Protein AF-A0A1C5G4T9-F1 (afdb_monomer_lite)

Sequence (180 aa):
MTARGVPGPSGPEAAGGERSAAAIDLRLAGLAVATWLAALAGLHLTVGRTLLLAAVAAGAAGLGGLHLSGVLGRPAGPVRRYGWIAVAVLLGVVCGAAATAARLSVRDAGPVRALVEERATVTAELVVRDDPRPVRGVAGRPATLLVPAELTGFTGPDGRRVATPARVLVLATDPGWRRC

Secondary structure (DSSP, 8-state):
----PPPPP----STTS--------HHHHHHHHHHHHHHHHHHHS-HHHHHHHHHHHHHHHHHHHHHHTTTT----HHHHHHHHHHHHHHHHHHHHHHHHHHHHHHHT-THHHHHHHTT---EEEEEE-SPPEEP-PPTTSPPPEEEEEEEEEEE-TTS-EEEEEEEEEEEE-SGGGG--

Organism: Micromonospora echinofusca (NCBI:txid47858)

Structure (mmCIF, N/CA/C/O backbone):
data_AF-A0A1C5G4T9-F1
#
_entry.id   AF-A0A1C5G4T9-F1
#
loop_
_atom_site.group_PDB
_atom_site.id
_atom_site.type_symbol
_atom_site.label_atom_id
_atom_site.label_alt_id
_atom_site.label_comp_id
_atom_site.label_asym_id
_atom_site.label_entity_id
_atom_site.label_seq_id
_atom_site.pdbx_PDB_ins_code
_atom_site.Cartn_x
_atom_site.Cartn_y
_atom_site.Cartn_z
_atom_site.occupancy
_atom_site.B_iso_or_equiv
_atom_site.auth_seq_id
_atom_site.auth_comp_id
_atom_site.auth_asym_id
_atom_site.auth_atom_id
_atom_site.pdbx_PDB_model_num
ATOM 1 N N . MET A 1 1 ? -39.908 12.354 -66.760 1.00 46.09 1 MET A N 1
ATOM 2 C CA . MET A 1 1 ? -40.072 11.019 -66.149 1.00 46.09 1 MET A CA 1
ATOM 3 C C . MET A 1 1 ? -38.792 10.731 -65.373 1.00 46.09 1 MET A C 1
ATOM 5 O O . MET A 1 1 ? -37.804 10.303 -65.947 1.00 46.09 1 MET A O 1
ATOM 9 N N . THR A 1 2 ? -38.758 11.158 -64.113 1.00 48.97 2 THR A N 1
ATOM 10 C CA . THR A 1 2 ? -37.565 11.266 -63.258 1.00 48.97 2 THR A CA 1
ATOM 11 C C . THR A 1 2 ? -37.789 10.404 -62.021 1.00 48.97 2 THR A C 1
ATOM 13 O O . THR A 1 2 ? -38.565 10.778 -61.149 1.00 48.97 2 THR A O 1
ATOM 16 N N . ALA A 1 3 ? -37.120 9.254 -61.940 1.00 47.28 3 ALA A N 1
ATOM 17 C CA . ALA A 1 3 ? -37.081 8.441 -60.728 1.00 47.28 3 ALA A CA 1
ATOM 18 C C . ALA A 1 3 ? -35.760 8.719 -59.994 1.00 47.28 3 ALA A C 1
ATOM 20 O O . ALA A 1 3 ? -34.700 8.240 -60.390 1.00 47.28 3 ALA A O 1
ATOM 21 N N . ARG A 1 4 ? -35.823 9.550 -58.945 1.00 54.03 4 ARG A N 1
ATOM 22 C CA . ARG A 1 4 ? -34.748 9.709 -57.956 1.00 54.03 4 ARG A CA 1
ATOM 23 C C . ARG A 1 4 ? -34.754 8.477 -57.050 1.00 54.03 4 ARG A C 1
ATOM 25 O O . ARG A 1 4 ? -35.712 8.277 -56.308 1.00 54.03 4 ARG A O 1
ATOM 32 N N . GLY A 1 5 ? -33.696 7.674 -57.114 1.00 57.56 5 GLY A N 1
ATOM 33 C CA . GLY A 1 5 ? -33.420 6.632 -56.127 1.00 57.56 5 GLY A CA 1
ATOM 34 C C . GLY A 1 5 ? -33.109 7.255 -54.765 1.00 57.56 5 GLY A C 1
ATOM 35 O O . GLY A 1 5 ? -32.294 8.171 -54.665 1.00 57.56 5 GLY A O 1
ATOM 36 N N . VAL A 1 6 ? -33.808 6.782 -53.739 1.00 68.69 6 VAL A N 1
ATOM 37 C CA . VAL A 1 6 ? -33.660 7.162 -52.329 1.00 68.69 6 VAL A CA 1
ATOM 38 C C . VAL A 1 6 ? -32.358 6.560 -51.774 1.00 68.69 6 VAL A C 1
ATOM 40 O O . VAL A 1 6 ? -32.112 5.377 -52.014 1.00 68.69 6 VAL A O 1
ATOM 43 N N . PRO A 1 7 ? -31.519 7.310 -51.034 1.00 61.94 7 PRO A N 1
ATOM 44 C CA . PRO A 1 7 ? -30.357 6.735 -50.364 1.00 61.94 7 PRO A CA 1
ATOM 45 C C . PRO A 1 7 ? -30.817 5.868 -49.181 1.00 61.94 7 PRO A C 1
ATOM 47 O O . PRO A 1 7 ? -31.562 6.326 -48.315 1.00 61.94 7 PRO A O 1
ATOM 50 N N . GLY A 1 8 ? -30.399 4.599 -49.166 1.00 63.97 8 GLY A N 1
ATOM 51 C CA . GLY A 1 8 ? -30.655 3.677 -48.058 1.00 63.97 8 GLY A CA 1
ATOM 52 C C . GLY A 1 8 ? -29.943 4.114 -46.767 1.00 63.97 8 GLY A C 1
ATOM 53 O O . GLY A 1 8 ? -28.913 4.789 -46.834 1.00 63.97 8 GLY A O 1
ATOM 54 N N . PRO A 1 9 ? -30.481 3.754 -45.589 1.00 55.72 9 PRO A N 1
ATOM 55 C CA . PRO A 1 9 ? -29.945 4.185 -44.304 1.00 55.72 9 PRO A CA 1
ATOM 56 C C . PRO A 1 9 ? -28.562 3.573 -44.053 1.00 55.72 9 PRO A C 1
ATOM 58 O O . PRO A 1 9 ? -28.387 2.357 -44.093 1.00 55.72 9 PRO A O 1
ATOM 61 N N . SER A 1 10 ? -27.585 4.428 -43.754 1.00 59.44 10 SER A N 1
ATOM 62 C CA . SER A 1 10 ? -26.303 4.054 -43.161 1.00 59.44 10 SER A CA 1
ATOM 63 C C . SER A 1 10 ? -26.549 3.357 -41.823 1.00 59.44 10 SER A C 1
ATOM 65 O O . SER A 1 10 ? -26.845 4.007 -40.819 1.00 59.44 10 SER A O 1
ATOM 67 N N . GLY A 1 11 ? -26.469 2.027 -41.829 1.00 51.91 11 GLY A N 1
ATOM 68 C CA . GLY A 1 11 ? -26.509 1.218 -40.618 1.00 51.91 11 GLY A CA 1
ATOM 69 C C . GLY A 1 11 ? -25.349 1.577 -39.676 1.00 51.91 11 GLY A C 1
ATOM 70 O O . GLY A 1 11 ? -24.244 1.855 -40.148 1.00 51.91 11 GLY A O 1
ATOM 71 N N . PRO A 1 12 ? -25.560 1.572 -38.347 1.00 58.84 12 PRO A N 1
ATOM 72 C CA . PRO A 1 12 ? -24.510 1.765 -37.353 1.00 58.84 12 PRO A CA 1
ATOM 73 C C . PRO A 1 12 ? -23.700 0.470 -37.188 1.00 58.84 12 PRO A C 1
ATOM 75 O O . PRO A 1 12 ? -23.695 -0.149 -36.129 1.00 58.84 12 PRO A O 1
ATOM 78 N N . GLU A 1 13 ? -23.022 0.034 -38.246 1.00 52.91 13 GLU A N 1
ATOM 79 C CA . GLU A 1 13 ? -22.252 -1.213 -38.267 1.00 52.91 13 GLU A CA 1
ATOM 80 C C . GLU A 1 13 ? -20.746 -0.923 -38.350 1.00 52.91 13 GLU A C 1
ATOM 82 O O . GLU A 1 13 ? -20.042 -1.340 -39.259 1.00 52.91 13 GLU A O 1
ATOM 87 N N . ALA A 1 14 ? -20.241 -0.143 -37.390 1.00 51.34 14 ALA A N 1
ATOM 88 C CA . ALA A 1 14 ? -18.798 -0.010 -37.152 1.00 51.34 14 ALA A CA 1
ATOM 89 C C . ALA A 1 14 ? -18.427 0.328 -35.695 1.00 51.34 14 ALA A C 1
ATOM 91 O O . ALA A 1 14 ? -17.255 0.483 -35.381 1.00 51.34 14 ALA A O 1
ATOM 92 N N . ALA A 1 15 ? -19.385 0.377 -34.761 1.00 50.66 15 ALA A N 1
ATOM 93 C CA . ALA A 1 15 ? -19.112 0.664 -33.346 1.00 50.66 15 ALA A CA 1
ATOM 94 C C . ALA A 1 15 ? -18.675 -0.577 -32.527 1.00 50.66 15 ALA A C 1
ATOM 96 O O . ALA A 1 15 ? -18.727 -0.567 -31.298 1.00 50.66 15 ALA A O 1
ATOM 97 N N . GLY A 1 16 ? -18.283 -1.673 -33.191 1.00 46.78 16 GLY A N 1
ATOM 98 C CA . GLY A 1 16 ? -17.990 -2.963 -32.548 1.00 46.78 16 GLY A CA 1
ATOM 99 C C . GLY A 1 16 ? -16.514 -3.371 -32.494 1.00 46.78 16 GLY A C 1
ATOM 100 O O . GLY A 1 16 ? -16.164 -4.232 -31.692 1.00 46.78 16 GLY A O 1
ATOM 101 N N . GLY A 1 17 ? -15.644 -2.766 -33.313 1.00 44.06 17 GLY A N 1
ATOM 102 C CA . GLY A 1 17 ? -14.244 -3.200 -33.479 1.00 44.06 17 GLY A CA 1
ATOM 103 C C . GLY A 1 17 ? -13.184 -2.229 -32.952 1.00 44.06 17 GLY A C 1
ATOM 104 O O . GLY A 1 17 ? -12.030 -2.611 -32.790 1.00 44.06 17 GLY A O 1
ATOM 105 N N . GLU A 1 18 ? -13.563 -0.989 -32.631 1.00 47.62 18 GLU A N 1
ATOM 106 C CA . GLU A 1 18 ? -12.640 0.079 -32.210 1.00 47.62 18 GLU A CA 1
ATOM 107 C C . GLU A 1 18 ? -12.330 0.093 -30.708 1.00 47.62 18 GLU A C 1
ATOM 109 O O . GLU A 1 18 ? -11.662 0.999 -30.210 1.00 47.62 18 GLU A O 1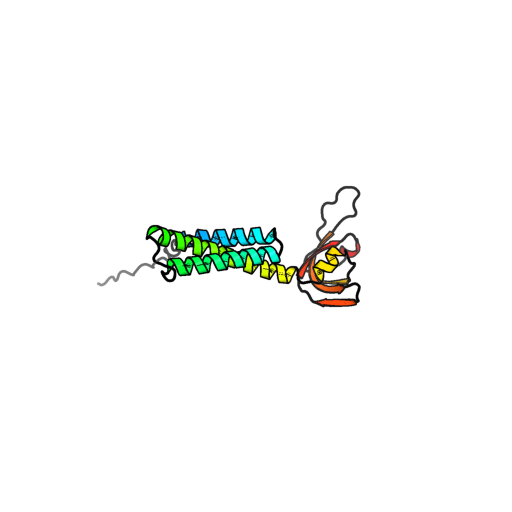
ATOM 114 N N . ARG A 1 19 ? -12.644 -0.987 -29.981 1.00 50.41 19 ARG A N 1
ATOM 115 C CA . ARG A 1 19 ? -11.731 -1.425 -28.915 1.00 50.41 19 ARG A CA 1
ATOM 116 C C . ARG A 1 19 ? -10.522 -2.063 -29.584 1.00 50.41 19 ARG A C 1
ATOM 118 O O . ARG A 1 19 ? -10.244 -3.245 -29.417 1.00 50.41 19 ARG A O 1
ATOM 125 N N . SER A 1 20 ? -9.811 -1.227 -30.338 1.00 52.62 20 SER A N 1
ATOM 126 C CA . SER A 1 20 ? -8.390 -1.363 -30.566 1.00 52.62 20 SER A CA 1
ATOM 127 C C . SER A 1 20 ? -7.829 -1.769 -29.214 1.00 52.62 20 SER A C 1
ATOM 129 O O . SER A 1 20 ? -7.925 -1.005 -28.250 1.00 52.62 20 SER A O 1
ATOM 131 N N . ALA A 1 21 ? -7.417 -3.029 -29.091 1.00 56.75 21 ALA A N 1
ATOM 132 C CA . ALA A 1 21 ? -6.635 -3.487 -27.967 1.00 56.75 21 ALA A CA 1
ATOM 133 C C . ALA A 1 21 ? -5.457 -2.523 -27.924 1.00 56.75 21 ALA A C 1
ATOM 135 O O . ALA A 1 21 ? -4.558 -2.639 -28.753 1.00 56.75 21 ALA A O 1
ATOM 136 N N . ALA A 1 22 ? -5.560 -1.486 -27.086 1.00 65.12 22 ALA A N 1
ATOM 137 C CA . ALA A 1 22 ? -4.610 -0.392 -27.045 1.00 65.12 22 ALA A CA 1
ATOM 138 C C . ALA A 1 22 ? -3.245 -1.051 -26.925 1.00 65.12 22 ALA A C 1
ATOM 140 O O . ALA A 1 22 ? -3.010 -1.763 -25.946 1.00 65.12 22 ALA A O 1
ATOM 141 N N . ALA A 1 23 ? -2.446 -0.953 -27.991 1.00 70.00 23 ALA A N 1
ATOM 142 C CA . ALA A 1 23 ? -1.265 -1.779 -28.156 1.00 70.00 23 ALA A CA 1
ATOM 143 C C . ALA A 1 23 ? -0.429 -1.661 -26.881 1.00 70.00 23 ALA A C 1
ATOM 145 O O . ALA A 1 23 ? 0.008 -0.568 -26.521 1.00 70.00 23 ALA A O 1
ATOM 146 N N . ILE A 1 24 ? -0.306 -2.769 -26.149 1.00 76.81 24 ILE A N 1
ATOM 147 C CA . ILE A 1 24 ? 0.359 -2.786 -24.850 1.00 76.81 24 ILE A CA 1
ATOM 148 C C . ILE A 1 24 ? 1.816 -2.391 -25.094 1.00 76.81 24 ILE A C 1
ATOM 150 O O . ILE A 1 24 ? 2.568 -3.147 -25.712 1.00 76.81 24 ILE A O 1
ATOM 154 N N . ASP A 1 25 ? 2.221 -1.207 -24.626 1.00 80.62 25 ASP A N 1
ATOM 155 C CA . ASP A 1 25 ? 3.613 -0.774 -24.729 1.00 80.62 25 ASP A CA 1
ATOM 156 C C . ASP A 1 25 ? 4.464 -1.597 -23.752 1.00 80.62 25 ASP A C 1
ATOM 158 O O . ASP A 1 25 ? 4.495 -1.358 -22.540 1.00 80.62 25 ASP A O 1
ATOM 162 N N . LEU A 1 26 ? 5.177 -2.586 -24.294 1.00 80.31 26 LEU A N 1
ATOM 163 C CA . LEU A 1 26 ? 6.073 -3.474 -23.551 1.00 80.31 26 LEU A CA 1
ATOM 164 C C . LEU A 1 26 ? 7.175 -2.715 -22.797 1.00 80.31 26 LEU A C 1
ATOM 166 O O . LEU A 1 26 ? 7.726 -3.245 -21.831 1.00 80.31 26 LEU A O 1
ATOM 170 N N . ARG A 1 27 ? 7.477 -1.464 -23.173 1.00 80.50 27 ARG A N 1
ATOM 171 C CA . ARG A 1 27 ? 8.424 -0.618 -22.430 1.00 80.50 27 ARG A CA 1
ATOM 172 C C . ARG A 1 27 ? 7.898 -0.258 -21.041 1.00 80.50 27 ARG A C 1
ATOM 174 O O . ARG A 1 27 ? 8.697 -0.080 -20.125 1.00 80.50 27 ARG A O 1
ATOM 181 N N . LEU A 1 28 ? 6.578 -0.183 -20.874 1.00 82.12 28 LEU A N 1
ATOM 182 C CA . LEU A 1 28 ? 5.924 0.095 -19.594 1.00 82.12 28 LEU A CA 1
ATOM 183 C C . LEU A 1 28 ? 5.689 -1.169 -18.763 1.00 82.12 28 LEU A C 1
ATOM 185 O O . LEU A 1 28 ? 5.490 -1.061 -17.555 1.00 82.12 28 LEU A O 1
ATOM 189 N N . ALA A 1 29 ? 5.762 -2.360 -19.366 1.00 85.56 29 ALA A N 1
ATOM 190 C CA . ALA A 1 29 ? 5.557 -3.620 -18.652 1.00 85.56 29 ALA A CA 1
ATOM 191 C C . ALA A 1 29 ? 6.557 -3.789 -17.497 1.00 85.56 29 ALA A C 1
ATOM 193 O O . ALA A 1 29 ? 6.166 -4.155 -16.391 1.00 85.56 29 ALA A O 1
ATOM 194 N N . GLY A 1 30 ? 7.829 -3.438 -17.721 1.00 82.12 30 GLY A N 1
ATOM 195 C CA . GLY A 1 30 ? 8.861 -3.481 -16.682 1.00 82.12 30 GLY A CA 1
ATOM 196 C C . GLY A 1 30 ? 8.562 -2.544 -15.510 1.00 82.12 30 GLY A C 1
ATOM 197 O O . GLY A 1 30 ? 8.653 -2.959 -14.358 1.00 82.12 30 GLY A O 1
ATOM 198 N N . LEU A 1 31 ? 8.141 -1.308 -15.796 1.00 82.69 31 LEU A N 1
ATOM 199 C CA . LEU A 1 31 ? 7.728 -0.347 -14.771 1.00 82.69 31 LEU A CA 1
ATOM 200 C C . LEU A 1 31 ? 6.514 -0.865 -13.993 1.00 82.69 31 LEU A C 1
ATOM 202 O O . LEU A 1 31 ? 6.519 -0.846 -12.768 1.00 82.69 31 LEU A O 1
ATOM 206 N N . ALA A 1 32 ? 5.494 -1.365 -14.692 1.00 84.62 32 ALA A N 1
ATOM 207 C CA . ALA A 1 32 ? 4.263 -1.851 -14.077 1.00 84.62 32 ALA A CA 1
ATOM 208 C C . ALA A 1 32 ? 4.513 -3.045 -13.141 1.00 84.62 32 ALA A C 1
ATOM 210 O O . ALA A 1 32 ? 4.044 -3.043 -12.000 1.00 84.62 32 ALA A O 1
ATOM 211 N N . VAL A 1 33 ? 5.289 -4.036 -13.596 1.00 86.69 33 VAL A N 1
ATOM 212 C CA . VAL A 1 33 ? 5.677 -5.202 -12.786 1.00 86.69 33 VAL A CA 1
ATOM 213 C C . VAL A 1 33 ? 6.512 -4.765 -11.585 1.00 86.69 33 VAL A C 1
ATOM 215 O O . VAL A 1 33 ? 6.252 -5.210 -10.469 1.00 86.69 33 VAL A O 1
ATOM 218 N N . ALA A 1 34 ? 7.469 -3.858 -11.779 1.00 83.31 34 ALA A N 1
ATOM 219 C CA . ALA A 1 34 ? 8.306 -3.353 -10.699 1.00 83.31 34 ALA A CA 1
ATOM 220 C C . ALA A 1 34 ? 7.499 -2.610 -9.627 1.00 83.31 34 ALA A C 1
ATOM 222 O O . ALA A 1 34 ? 7.711 -2.845 -8.439 1.00 83.31 34 ALA A O 1
ATOM 223 N N . THR A 1 35 ? 6.532 -1.782 -10.032 1.00 87.56 35 THR A N 1
ATOM 224 C CA . THR A 1 35 ? 5.601 -1.112 -9.112 1.00 87.56 35 THR A CA 1
ATOM 225 C C . THR A 1 35 ? 4.819 -2.125 -8.282 1.00 87.56 35 THR A C 1
ATOM 227 O O . THR A 1 35 ? 4.737 -1.987 -7.061 1.00 87.56 35 THR A O 1
ATOM 230 N N . TRP A 1 36 ? 4.281 -3.169 -8.918 1.00 86.69 36 TRP A N 1
ATOM 231 C CA . TRP A 1 36 ? 3.530 -4.220 -8.229 1.00 86.69 36 TRP A CA 1
ATOM 232 C C . TRP A 1 36 ? 4.394 -5.031 -7.263 1.00 86.69 36 TRP A C 1
ATOM 234 O O . TRP A 1 36 ? 4.007 -5.228 -6.111 1.00 86.69 36 TRP A O 1
ATOM 244 N N . LEU A 1 37 ? 5.575 -5.472 -7.698 1.00 85.25 37 LEU A N 1
ATOM 245 C CA . LEU A 1 37 ? 6.498 -6.227 -6.851 1.00 85.25 37 LEU A CA 1
ATOM 246 C C . LEU A 1 37 ? 6.999 -5.386 -5.675 1.00 85.25 37 LEU A C 1
ATOM 248 O O . LEU A 1 37 ? 7.090 -5.898 -4.563 1.00 85.25 37 LEU A O 1
ATOM 252 N N . ALA A 1 38 ? 7.271 -4.098 -5.888 1.00 79.94 38 ALA A N 1
ATOM 253 C CA . ALA A 1 38 ? 7.660 -3.189 -4.817 1.00 79.94 38 ALA A CA 1
ATOM 254 C C . ALA A 1 38 ? 6.523 -2.959 -3.813 1.00 79.94 38 ALA A C 1
ATOM 256 O O . ALA A 1 38 ? 6.778 -2.906 -2.611 1.00 79.94 38 ALA A O 1
ATOM 257 N N . ALA A 1 39 ? 5.274 -2.884 -4.279 1.00 78.75 39 ALA A N 1
ATOM 258 C CA . ALA A 1 39 ? 4.117 -2.809 -3.393 1.00 78.75 39 ALA A CA 1
ATOM 259 C C . ALA A 1 39 ? 3.949 -4.092 -2.561 1.00 78.75 39 ALA A C 1
ATOM 261 O O . ALA A 1 39 ? 3.778 -4.018 -1.345 1.00 78.75 39 ALA A O 1
ATOM 262 N N . LEU A 1 40 ? 4.074 -5.270 -3.183 1.00 81.12 40 LEU A N 1
ATOM 263 C CA . LEU A 1 40 ? 4.014 -6.563 -2.488 1.00 81.12 40 LEU A CA 1
ATOM 264 C C . LEU A 1 40 ? 5.148 -6.719 -1.472 1.00 81.12 40 LEU A C 1
ATOM 266 O O . LEU A 1 40 ? 4.899 -7.069 -0.321 1.00 81.12 40 LEU A O 1
ATOM 270 N N . ALA A 1 41 ? 6.382 -6.401 -1.865 1.00 78.25 41 ALA A N 1
ATOM 271 C CA . ALA A 1 41 ? 7.517 -6.377 -0.951 1.00 78.25 41 ALA A CA 1
ATOM 272 C C . ALA A 1 41 ? 7.263 -5.404 0.207 1.00 78.25 41 ALA A C 1
ATOM 274 O O . ALA A 1 41 ? 7.567 -5.717 1.356 1.00 78.25 41 ALA A O 1
ATOM 275 N N . GLY A 1 42 ? 6.641 -4.259 -0.080 1.00 73.94 42 GLY A N 1
ATOM 276 C CA . GLY A 1 42 ? 6.281 -3.275 0.925 1.00 73.94 42 GLY A CA 1
ATOM 277 C C . GLY A 1 42 ? 5.319 -3.787 1.992 1.00 73.94 42 GLY A C 1
ATOM 278 O O . GLY A 1 42 ? 5.470 -3.433 3.155 1.00 73.94 42 GLY A O 1
ATOM 279 N N . LEU A 1 43 ? 4.395 -4.680 1.632 1.00 76.12 43 LEU A N 1
ATOM 280 C CA . LEU A 1 43 ? 3.476 -5.315 2.584 1.00 76.12 43 LEU A CA 1
ATOM 281 C C . LEU A 1 43 ? 4.169 -6.309 3.529 1.00 76.12 43 LEU A C 1
ATOM 283 O O . LEU A 1 43 ? 3.672 -6.547 4.627 1.00 76.12 43 LEU A O 1
ATOM 287 N N . HIS A 1 44 ? 5.300 -6.888 3.119 1.00 77.00 44 HIS A N 1
ATOM 288 C CA . HIS A 1 44 ? 6.075 -7.832 3.933 1.00 77.00 44 HIS A CA 1
ATOM 289 C C . HIS A 1 44 ? 7.207 -7.171 4.732 1.00 77.00 44 HIS A C 1
ATOM 291 O O . HIS A 1 44 ? 7.833 -7.816 5.575 1.00 77.00 44 HIS A O 1
ATOM 297 N N . LEU A 1 45 ? 7.498 -5.898 4.467 1.00 76.06 45 LEU A N 1
ATOM 298 C CA . LEU A 1 45 ? 8.595 -5.155 5.078 1.00 76.06 45 LEU A CA 1
ATOM 299 C C . LEU A 1 45 ? 8.074 -4.089 6.049 1.00 76.06 45 LEU A C 1
ATOM 301 O O . LEU A 1 45 ? 6.931 -3.652 5.993 1.00 76.06 45 LEU A O 1
ATOM 305 N N . THR A 1 46 ? 8.943 -3.637 6.953 1.00 76.19 46 THR A N 1
ATOM 306 C CA . THR A 1 46 ? 8.645 -2.481 7.808 1.00 76.19 46 THR A CA 1
ATOM 307 C C . THR A 1 46 ? 8.704 -1.187 6.996 1.00 76.19 46 THR A C 1
ATOM 309 O O . THR A 1 46 ? 9.510 -1.080 6.069 1.00 76.19 46 THR A O 1
ATOM 312 N N . VAL A 1 47 ? 7.930 -0.166 7.390 1.00 76.56 47 VAL A N 1
ATOM 313 C CA . VAL A 1 47 ? 7.900 1.154 6.723 1.00 76.56 47 VAL A CA 1
ATOM 314 C C . VAL A 1 47 ? 9.313 1.698 6.472 1.00 76.56 47 VAL A C 1
ATOM 316 O O . VAL A 1 47 ? 9.643 2.081 5.352 1.00 76.56 47 VAL A O 1
ATOM 319 N N . GLY A 1 48 ? 10.201 1.629 7.470 1.00 75.31 48 GLY A N 1
ATOM 320 C CA . GLY A 1 48 ? 11.593 2.071 7.324 1.00 75.31 48 GLY A CA 1
ATOM 321 C C . GLY A 1 48 ? 12.370 1.326 6.229 1.00 75.31 48 GLY A C 1
ATOM 322 O O . GLY A 1 48 ? 13.063 1.953 5.431 1.00 75.31 48 GLY A O 1
ATOM 323 N N . ARG A 1 49 ? 12.214 -0.002 6.124 1.00 78.94 49 ARG A N 1
ATOM 324 C CA . ARG A 1 49 ? 12.862 -0.803 5.069 1.00 78.94 49 ARG A CA 1
ATOM 325 C C . ARG A 1 49 ? 12.283 -0.504 3.688 1.00 78.94 49 ARG A C 1
ATOM 327 O O . ARG A 1 49 ? 13.035 -0.455 2.719 1.00 78.94 49 ARG A O 1
ATOM 334 N N . THR A 1 50 ? 10.976 -0.258 3.599 1.00 78.62 50 THR A N 1
ATOM 335 C CA . THR A 1 50 ? 10.334 0.138 2.334 1.00 78.62 50 THR A CA 1
ATOM 336 C C . THR A 1 50 ? 10.809 1.501 1.842 1.00 78.62 50 THR A C 1
ATOM 338 O O . THR A 1 50 ? 11.091 1.659 0.655 1.00 78.62 50 THR A O 1
ATOM 341 N N . LEU A 1 51 ? 10.995 2.460 2.754 1.00 77.31 51 LEU A N 1
ATOM 342 C CA . LEU A 1 51 ? 11.549 3.774 2.433 1.00 77.31 51 LEU A CA 1
ATOM 343 C C . LEU A 1 51 ? 13.018 3.685 2.016 1.00 77.31 51 LEU A C 1
ATOM 345 O O . LEU A 1 51 ? 13.409 4.329 1.045 1.00 77.31 51 LEU A O 1
ATOM 349 N N . LEU A 1 52 ? 13.822 2.861 2.696 1.00 81.88 52 LEU A N 1
ATOM 350 C CA . LEU A 1 52 ? 15.221 2.645 2.321 1.00 81.88 52 LEU A CA 1
ATOM 351 C C . LEU A 1 52 ? 15.338 2.032 0.919 1.00 81.88 52 LEU A C 1
ATOM 353 O O . LEU A 1 52 ? 16.136 2.504 0.112 1.00 81.88 52 LEU A O 1
ATOM 357 N N . LEU A 1 53 ? 14.503 1.038 0.599 1.00 80.62 53 LEU A N 1
ATOM 358 C CA . LEU A 1 53 ? 14.427 0.464 -0.745 1.00 80.62 53 LEU A CA 1
ATOM 359 C C . LEU A 1 53 ? 14.083 1.534 -1.793 1.00 80.62 53 LEU A C 1
ATOM 361 O O . LEU A 1 53 ? 14.756 1.621 -2.820 1.00 80.62 53 LEU A O 1
ATOM 365 N N . ALA A 1 54 ? 13.072 2.367 -1.521 1.00 81.25 54 ALA A N 1
ATOM 366 C CA . ALA A 1 54 ? 12.685 3.460 -2.409 1.00 81.25 54 ALA A CA 1
ATOM 367 C C . ALA A 1 54 ? 13.834 4.461 -2.616 1.00 81.25 54 ALA A C 1
ATOM 369 O O . ALA A 1 54 ? 14.113 4.849 -3.747 1.00 81.25 54 ALA A O 1
ATOM 370 N N . ALA A 1 55 ? 14.538 4.843 -1.547 1.00 84.31 55 ALA A N 1
ATOM 371 C CA . ALA A 1 55 ? 15.654 5.783 -1.612 1.00 84.31 55 ALA A CA 1
ATOM 372 C C . ALA A 1 55 ? 16.834 5.232 -2.430 1.00 84.31 55 ALA A C 1
ATOM 374 O O . ALA A 1 55 ? 17.361 5.931 -3.297 1.00 84.31 55 ALA A O 1
ATOM 375 N N . VAL A 1 56 ? 17.212 3.968 -2.208 1.00 86.19 56 VAL A N 1
ATOM 376 C CA . VAL A 1 56 ? 18.278 3.299 -2.975 1.00 86.19 56 VAL A CA 1
ATOM 377 C C . VAL A 1 56 ? 17.903 3.205 -4.454 1.00 86.19 56 VAL A C 1
ATOM 379 O O . VAL A 1 56 ? 18.716 3.538 -5.317 1.00 86.19 56 VAL A O 1
ATOM 382 N N . ALA A 1 57 ? 16.663 2.812 -4.758 1.00 83.81 57 ALA A N 1
ATOM 383 C CA . ALA A 1 57 ? 16.179 2.731 -6.133 1.00 83.81 57 ALA A CA 1
ATOM 384 C C . ALA A 1 57 ? 16.162 4.107 -6.822 1.00 83.81 57 ALA A C 1
ATOM 386 O O . ALA A 1 57 ? 16.583 4.217 -7.974 1.00 83.81 57 ALA A O 1
ATOM 387 N N . ALA A 1 58 ? 15.741 5.161 -6.116 1.00 85.81 58 ALA A N 1
ATOM 388 C CA . ALA A 1 58 ? 15.732 6.527 -6.636 1.00 85.81 58 ALA A CA 1
ATOM 389 C C . ALA A 1 58 ? 17.152 7.036 -6.923 1.00 85.81 58 ALA A C 1
ATOM 391 O O . ALA A 1 58 ? 17.401 7.590 -7.995 1.00 85.81 58 ALA A O 1
ATOM 392 N N . GLY A 1 59 ? 18.095 6.794 -6.007 1.00 84.56 59 GLY A N 1
ATOM 393 C CA . GLY A 1 59 ? 19.503 7.142 -6.197 1.00 84.56 59 GLY A CA 1
ATOM 394 C C . GLY A 1 59 ? 20.114 6.432 -7.407 1.00 84.56 59 GLY A C 1
ATOM 395 O O . GLY A 1 59 ? 20.719 7.076 -8.266 1.00 84.56 59 GLY A O 1
ATOM 396 N N . ALA A 1 60 ? 19.887 5.121 -7.531 1.00 85.44 60 ALA A N 1
ATOM 397 C CA . ALA A 1 60 ? 20.352 4.339 -8.674 1.00 85.44 60 ALA A CA 1
ATOM 398 C C . ALA A 1 60 ? 19.727 4.810 -10.000 1.00 85.44 60 ALA A C 1
ATOM 400 O O . ALA A 1 60 ? 20.433 4.925 -11.003 1.00 85.44 60 ALA A O 1
ATOM 401 N N . ALA A 1 61 ? 18.430 5.137 -10.010 1.00 84.31 61 ALA A N 1
ATOM 402 C CA . ALA A 1 61 ? 17.746 5.657 -11.193 1.00 84.31 61 ALA A CA 1
ATOM 403 C C . ALA A 1 61 ? 18.299 7.023 -11.620 1.00 84.31 61 ALA A C 1
ATOM 405 O O . ALA A 1 61 ? 18.523 7.246 -12.810 1.00 84.31 61 ALA A O 1
ATOM 406 N N . GLY A 1 62 ? 18.560 7.916 -10.660 1.00 84.00 62 GLY A N 1
ATOM 407 C CA . GLY A 1 62 ? 19.145 9.233 -10.912 1.00 84.00 62 GLY A CA 1
ATOM 408 C C . GLY A 1 62 ? 20.559 9.141 -11.484 1.00 84.00 62 GLY A C 1
ATOM 409 O O . GLY A 1 62 ? 20.839 9.727 -12.531 1.00 84.00 62 GLY A O 1
ATOM 410 N N . LEU A 1 63 ? 21.433 8.350 -10.853 1.00 83.81 63 LEU A N 1
ATOM 411 C CA . LEU A 1 63 ? 22.804 8.127 -11.330 1.00 83.81 63 LEU A CA 1
ATOM 412 C C . LEU A 1 63 ? 22.826 7.455 -12.708 1.00 83.81 63 LEU A C 1
ATOM 414 O O . LEU A 1 63 ? 23.555 7.894 -13.598 1.00 83.81 63 LEU A O 1
ATOM 418 N N . GLY A 1 64 ? 21.985 6.436 -12.907 1.00 80.56 64 GLY A N 1
ATOM 419 C CA . GLY A 1 64 ? 21.808 5.782 -14.200 1.00 80.56 64 GLY A CA 1
ATOM 420 C C . GLY A 1 64 ? 21.336 6.767 -15.268 1.00 80.56 64 GLY A C 1
ATOM 421 O O . GLY A 1 64 ? 21.947 6.856 -16.327 1.00 80.56 64 GLY A O 1
ATOM 422 N N . GLY A 1 65 ? 20.314 7.575 -14.983 1.00 80.44 65 GLY A N 1
ATOM 423 C CA . GLY A 1 65 ? 19.813 8.602 -15.898 1.00 80.44 65 GLY A CA 1
ATOM 424 C C . GLY A 1 65 ? 20.875 9.635 -16.287 1.00 80.44 65 GLY A C 1
ATOM 425 O O . GLY A 1 65 ? 21.024 9.932 -17.472 1.00 80.44 65 GLY A O 1
ATOM 426 N N . LEU A 1 66 ? 21.654 10.129 -15.318 1.00 83.12 66 LEU A N 1
ATOM 427 C CA . LEU A 1 66 ? 22.751 11.078 -15.550 1.00 83.12 66 LEU A CA 1
ATOM 428 C C . LEU A 1 66 ? 23.904 10.471 -16.367 1.00 83.12 66 LEU A C 1
ATOM 430 O O . LEU A 1 66 ? 24.503 11.140 -17.211 1.00 83.12 66 LEU A O 1
ATOM 434 N N . HIS A 1 67 ? 24.217 9.194 -16.152 1.00 80.62 67 HIS A N 1
ATOM 435 C CA . HIS A 1 67 ? 25.203 8.485 -16.964 1.00 80.62 67 HIS A CA 1
ATOM 436 C C . HIS A 1 67 ? 24.695 8.260 -18.397 1.00 80.62 67 HIS A C 1
ATOM 438 O O . HIS A 1 67 ? 25.414 8.488 -19.367 1.00 80.62 67 HIS A O 1
ATOM 444 N N . LEU A 1 68 ? 23.424 7.890 -18.554 1.00 80.75 68 LEU A N 1
ATOM 445 C CA . LEU A 1 68 ? 22.808 7.617 -19.854 1.00 80.75 68 LEU A CA 1
ATOM 446 C C . LEU A 1 68 ? 22.560 8.862 -20.711 1.00 80.75 68 LEU A C 1
ATOM 448 O O . LEU A 1 68 ? 22.534 8.768 -21.946 1.00 80.75 68 LEU A O 1
ATOM 452 N N . SER A 1 69 ? 22.375 10.016 -20.072 1.00 79.19 69 SER A N 1
ATOM 453 C CA . SER A 1 69 ? 22.272 11.317 -20.734 1.00 79.19 69 SER A CA 1
ATOM 454 C C . SER A 1 69 ? 23.629 11.868 -21.184 1.00 79.19 69 SER A C 1
ATOM 456 O O . SER A 1 69 ? 23.663 12.839 -21.937 1.00 79.19 69 SER A O 1
ATOM 458 N N . GLY A 1 70 ? 24.738 11.227 -20.801 1.00 77.25 70 GLY A N 1
ATOM 459 C CA . GLY A 1 70 ? 26.083 11.624 -21.210 1.00 77.25 70 GLY A CA 1
ATOM 460 C C . GLY A 1 70 ? 26.776 12.597 -20.256 1.00 77.25 70 GLY A C 1
ATOM 461 O O . GLY A 1 70 ? 27.902 13.003 -20.537 1.00 77.25 70 GLY A O 1
ATOM 462 N N . VAL A 1 71 ? 26.135 12.964 -19.140 1.00 78.88 71 VAL A N 1
ATOM 463 C CA . VAL A 1 71 ? 26.666 13.941 -18.171 1.00 78.88 71 VAL A CA 1
ATOM 464 C C . VAL A 1 71 ? 27.841 13.358 -17.376 1.00 78.88 71 VAL A C 1
ATOM 466 O O . VAL A 1 71 ? 28.794 14.072 -17.087 1.00 78.88 71 VAL A O 1
ATOM 469 N N . LEU A 1 72 ? 27.818 12.050 -17.081 1.00 75.75 72 LEU A N 1
ATOM 470 C CA . LEU A 1 72 ? 28.907 11.322 -16.398 1.00 75.75 72 LEU A CA 1
ATOM 471 C C . LEU A 1 72 ? 29.833 10.553 -17.368 1.00 75.75 72 LEU A C 1
ATOM 473 O O . LEU A 1 72 ? 30.580 9.672 -16.948 1.00 75.75 72 LEU A O 1
ATOM 477 N N . GLY A 1 73 ? 29.771 10.852 -18.668 1.00 71.88 73 GLY A N 1
ATOM 478 C CA . GLY A 1 73 ? 30.533 10.169 -19.720 1.00 71.88 73 GLY A CA 1
ATOM 479 C C . GLY A 1 73 ? 29.635 9.568 -20.800 1.00 71.88 73 GLY A C 1
ATOM 480 O O . GLY A 1 73 ? 28.439 9.404 -20.595 1.00 71.88 73 GLY A O 1
ATOM 481 N N . ARG A 1 74 ? 30.192 9.261 -21.980 1.00 73.69 74 ARG A N 1
ATOM 482 C CA . ARG A 1 74 ? 29.426 8.712 -23.113 1.00 73.69 74 ARG A CA 1
ATOM 483 C C . ARG A 1 74 ? 29.294 7.188 -22.998 1.00 73.69 74 ARG A C 1
ATOM 485 O O . ARG A 1 74 ? 30.285 6.494 -23.224 1.00 73.69 74 ARG A O 1
ATOM 492 N N . PRO A 1 75 ? 28.101 6.647 -22.701 1.00 72.81 75 PRO A N 1
ATOM 493 C CA . PRO A 1 75 ? 27.894 5.206 -22.672 1.00 72.81 75 PRO A CA 1
ATOM 494 C C . PRO A 1 75 ? 27.921 4.620 -24.089 1.00 72.81 75 PRO A C 1
ATOM 496 O O . PRO A 1 75 ? 27.494 5.257 -25.056 1.00 72.81 75 PRO A O 1
ATOM 499 N N . ALA A 1 76 ? 28.362 3.367 -24.209 1.00 75.38 76 ALA A N 1
ATOM 500 C CA . ALA A 1 76 ? 28.252 2.614 -25.453 1.00 75.38 76 ALA A CA 1
ATOM 501 C C . ALA A 1 76 ? 26.772 2.457 -25.877 1.00 75.38 76 ALA A C 1
ATOM 503 O O . ALA A 1 76 ? 25.880 2.307 -25.038 1.00 75.38 76 ALA A O 1
ATOM 504 N N . GLY A 1 77 ? 26.500 2.446 -27.188 1.00 71.50 77 GLY A N 1
ATOM 505 C CA . GLY A 1 77 ? 25.146 2.359 -27.764 1.00 71.50 77 GLY A CA 1
ATOM 506 C C . GLY A 1 77 ? 24.199 1.310 -27.140 1.00 71.50 77 GLY A C 1
ATOM 507 O O . GLY A 1 77 ? 23.068 1.670 -26.798 1.00 71.50 77 GLY A O 1
ATOM 508 N N . PRO A 1 78 ? 24.615 0.043 -26.927 1.00 72.56 78 PRO A N 1
ATOM 509 C CA . PRO A 1 78 ? 23.754 -0.963 -26.299 1.00 72.56 78 PRO A CA 1
ATOM 510 C C . PRO A 1 78 ? 23.450 -0.661 -24.823 1.00 72.56 78 PRO A C 1
ATOM 512 O O . PRO A 1 78 ? 22.308 -0.827 -24.395 1.00 72.56 78 PRO A O 1
ATOM 515 N N . VAL A 1 79 ? 24.419 -0.135 -24.065 1.00 76.25 79 VAL A N 1
ATOM 516 C CA . VAL A 1 79 ? 24.242 0.264 -22.654 1.00 76.25 79 VAL A CA 1
ATOM 517 C C . VAL A 1 79 ? 23.179 1.353 -22.540 1.00 76.25 79 VAL A C 1
ATOM 519 O O . VAL A 1 79 ? 22.332 1.310 -21.649 1.00 76.25 79 VAL A O 1
ATOM 522 N N . ARG A 1 80 ? 23.147 2.285 -23.499 1.00 77.19 80 ARG A N 1
ATOM 523 C CA . ARG A 1 80 ? 22.143 3.350 -23.529 1.00 77.19 80 ARG A CA 1
ATOM 524 C C . ARG A 1 80 ? 20.724 2.839 -23.749 1.00 77.19 80 ARG A C 1
ATOM 526 O O . ARG A 1 80 ? 19.797 3.359 -23.136 1.00 77.19 80 ARG A O 1
ATOM 533 N N . ARG A 1 81 ? 20.541 1.816 -24.586 1.00 77.44 81 ARG A N 1
ATOM 534 C CA . ARG A 1 81 ? 19.212 1.259 -24.882 1.00 77.44 81 ARG A CA 1
ATOM 535 C C . ARG A 1 81 ? 18.639 0.474 -23.701 1.00 77.44 81 ARG A C 1
ATOM 537 O O . ARG A 1 81 ? 17.499 0.721 -23.315 1.00 77.44 81 ARG A O 1
ATOM 544 N N . TYR A 1 82 ? 19.426 -0.430 -23.118 1.00 81.12 82 TYR A N 1
ATOM 545 C CA . TYR A 1 82 ? 18.990 -1.239 -21.973 1.00 81.12 82 TYR A CA 1
ATOM 546 C C . TYR A 1 82 ? 18.940 -0.435 -20.670 1.00 81.12 82 TYR A C 1
ATOM 548 O O . TYR A 1 82 ? 18.087 -0.687 -19.821 1.00 81.12 82 TYR A O 1
ATOM 556 N N . GLY A 1 83 ? 19.787 0.586 -20.533 1.00 81.00 83 GLY A N 1
ATOM 557 C CA . GLY A 1 83 ? 19.807 1.440 -19.353 1.00 81.00 83 GLY A CA 1
ATOM 558 C C . GLY A 1 83 ? 18.494 2.196 -19.132 1.00 81.00 83 GLY A C 1
ATOM 559 O O . GLY A 1 83 ? 18.023 2.272 -18.003 1.00 81.00 83 GLY A O 1
ATOM 560 N N . TRP A 1 84 ? 17.839 2.684 -20.192 1.00 84.44 84 TRP A N 1
ATOM 561 C CA . TRP A 1 84 ? 16.534 3.345 -20.053 1.00 84.44 84 TRP A CA 1
ATOM 562 C C . TRP A 1 84 ? 15.429 2.395 -19.582 1.00 84.44 84 TRP A C 1
ATOM 564 O O . TRP A 1 84 ? 14.524 2.823 -18.867 1.00 84.44 84 TRP A O 1
ATOM 574 N N . ILE A 1 85 ? 15.517 1.109 -19.935 1.00 84.31 85 ILE A N 1
ATOM 575 C CA . ILE A 1 85 ? 14.599 0.082 -19.426 1.00 84.31 85 ILE A CA 1
ATOM 576 C C . ILE A 1 85 ? 14.838 -0.114 -17.924 1.00 84.31 85 ILE A C 1
ATOM 578 O O . ILE A 1 85 ? 13.884 -0.108 -17.150 1.00 84.31 85 ILE A O 1
ATOM 582 N N . ALA A 1 86 ? 16.101 -0.209 -17.496 1.00 83.56 86 ALA A N 1
ATOM 583 C CA . ALA A 1 86 ?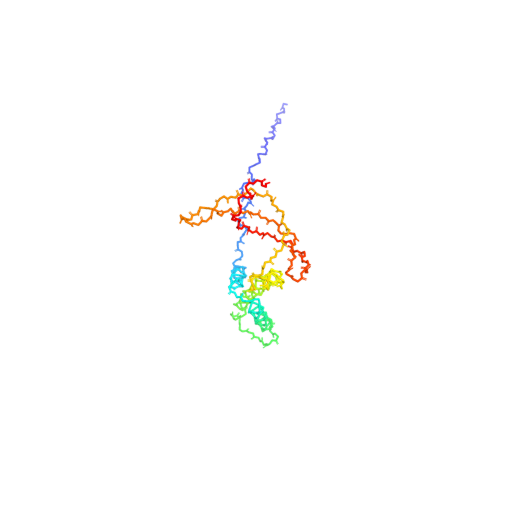 16.450 -0.314 -16.080 1.00 83.56 86 ALA A CA 1
ATOM 584 C C . ALA A 1 86 ? 15.983 0.911 -15.270 1.00 83.56 86 ALA A C 1
ATOM 586 O O . ALA A 1 86 ? 15.430 0.751 -14.185 1.00 83.56 86 ALA A O 1
ATOM 587 N N . VAL A 1 87 ? 16.125 2.127 -15.812 1.00 84.75 87 VAL A N 1
ATOM 588 C CA . VAL A 1 87 ? 15.617 3.358 -15.178 1.00 84.75 87 VAL A CA 1
ATOM 589 C C . VAL A 1 87 ? 14.094 3.319 -15.031 1.00 84.75 87 VAL A C 1
ATOM 591 O O . VAL A 1 87 ? 13.584 3.639 -13.959 1.00 84.75 87 VAL A O 1
ATOM 594 N N . ALA A 1 88 ? 13.362 2.885 -16.062 1.00 85.81 88 ALA A N 1
ATOM 595 C CA . ALA A 1 88 ? 11.906 2.751 -15.988 1.00 85.81 88 ALA A CA 1
ATOM 596 C C . ALA A 1 88 ? 11.469 1.727 -14.921 1.00 85.81 88 ALA A C 1
ATOM 598 O O . ALA A 1 88 ? 10.541 1.987 -14.156 1.00 85.81 88 ALA A O 1
ATOM 599 N N . VAL A 1 89 ? 12.170 0.593 -14.820 1.00 84.69 89 VAL A N 1
ATOM 600 C CA . VAL A 1 89 ? 11.953 -0.420 -13.771 1.00 84.69 89 VAL A CA 1
ATOM 601 C C . VAL A 1 89 ? 12.197 0.172 -12.381 1.00 84.69 89 VAL A C 1
ATOM 603 O O . VAL A 1 89 ? 11.333 0.063 -11.512 1.00 84.69 89 VAL A O 1
ATOM 606 N N . LEU A 1 90 ? 13.333 0.844 -12.168 1.00 84.50 90 LEU A N 1
ATOM 607 C CA . LEU A 1 90 ? 13.662 1.467 -10.882 1.00 84.50 90 LEU A CA 1
ATOM 608 C C . LEU A 1 90 ? 12.636 2.532 -10.488 1.00 84.50 90 LEU A C 1
ATOM 610 O O . LEU A 1 90 ? 12.237 2.591 -9.328 1.00 84.50 90 LEU A O 1
ATOM 614 N N . LEU A 1 91 ? 12.155 3.329 -11.444 1.00 85.00 91 LEU A N 1
ATOM 615 C CA . LEU A 1 91 ? 11.113 4.320 -11.188 1.00 85.00 91 LEU A CA 1
ATOM 616 C C . LEU A 1 91 ? 9.798 3.662 -10.742 1.00 85.00 91 LEU A C 1
ATOM 618 O O . LEU A 1 91 ? 9.135 4.173 -9.838 1.00 85.00 91 LEU A O 1
ATOM 622 N N . GLY A 1 92 ? 9.457 2.504 -11.315 1.00 85.88 92 GLY A N 1
ATOM 623 C CA . GLY A 1 92 ? 8.348 1.677 -10.841 1.00 85.88 92 GLY A CA 1
ATOM 624 C C . GLY A 1 92 ? 8.536 1.234 -9.389 1.00 85.88 92 GLY A C 1
ATOM 625 O O . GLY A 1 92 ? 7.639 1.422 -8.567 1.00 85.88 92 GLY A O 1
ATOM 626 N N . VAL A 1 93 ? 9.733 0.747 -9.034 1.00 84.81 93 VAL A N 1
ATOM 627 C CA . VAL A 1 93 ? 10.062 0.382 -7.642 1.00 84.81 93 VAL A CA 1
ATOM 628 C C . VAL A 1 93 ? 9.873 1.565 -6.694 1.00 84.81 93 VAL A C 1
ATOM 630 O O . VAL A 1 93 ? 9.216 1.417 -5.665 1.00 84.81 93 VAL A O 1
ATOM 633 N N . VAL A 1 94 ? 10.404 2.741 -7.045 1.00 85.50 94 VAL A N 1
ATOM 634 C CA . VAL A 1 94 ? 10.274 3.966 -6.237 1.00 85.50 94 VAL A CA 1
ATOM 635 C C . VAL A 1 94 ? 8.805 4.321 -6.031 1.00 85.50 94 VAL A C 1
ATOM 637 O O . VAL A 1 94 ? 8.383 4.540 -4.897 1.00 85.50 94 VAL A O 1
ATOM 640 N N . CYS A 1 95 ? 8.018 4.343 -7.109 1.00 83.25 95 CYS A N 1
ATOM 641 C CA . CYS A 1 95 ? 6.601 4.692 -7.058 1.00 83.25 95 CYS A CA 1
ATOM 642 C C . CYS A 1 95 ? 5.805 3.704 -6.190 1.00 83.25 95 CYS A C 1
ATOM 644 O O . CYS A 1 95 ? 5.080 4.122 -5.283 1.00 83.25 95 CYS A O 1
ATOM 646 N N . GLY A 1 96 ? 5.985 2.399 -6.414 1.00 83.69 96 GLY A N 1
ATOM 647 C CA . GLY A 1 96 ? 5.294 1.348 -5.665 1.00 83.69 96 GLY A CA 1
ATOM 648 C C . GLY A 1 96 ? 5.661 1.340 -4.182 1.00 83.69 96 GLY A C 1
ATOM 649 O O . GLY A 1 96 ? 4.775 1.296 -3.323 1.00 83.69 96 GLY A O 1
ATOM 650 N N . ALA A 1 97 ? 6.955 1.448 -3.869 1.00 81.31 97 ALA A N 1
ATOM 651 C CA . ALA A 1 97 ? 7.439 1.479 -2.493 1.00 81.31 97 ALA A CA 1
ATOM 652 C C . ALA A 1 97 ? 6.992 2.751 -1.757 1.00 81.31 97 ALA A C 1
ATOM 654 O O . ALA A 1 97 ? 6.499 2.648 -0.637 1.00 81.31 97 ALA A O 1
ATOM 655 N N . ALA A 1 98 ? 7.084 3.932 -2.381 1.00 80.38 98 ALA A N 1
ATOM 656 C CA . ALA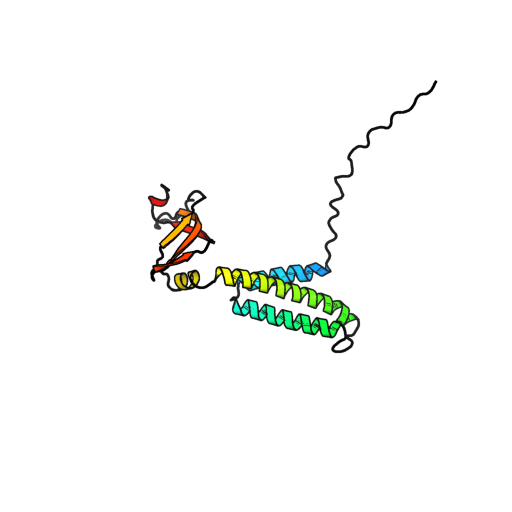 A 1 98 ? 6.673 5.193 -1.760 1.00 80.38 98 ALA A CA 1
ATOM 657 C C . ALA A 1 98 ? 5.158 5.254 -1.505 1.00 80.38 98 ALA A C 1
ATOM 659 O O . ALA A 1 98 ? 4.735 5.623 -0.409 1.00 80.38 98 ALA A O 1
ATOM 660 N N . ALA A 1 99 ? 4.332 4.841 -2.474 1.00 85.56 99 ALA A N 1
ATOM 661 C CA . AL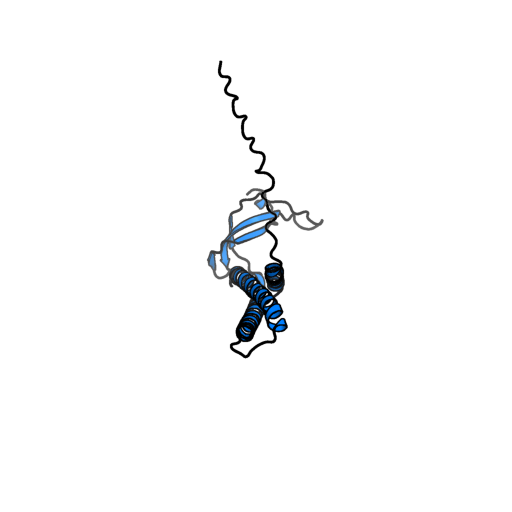A A 1 99 ? 2.879 4.802 -2.304 1.00 85.56 99 ALA A CA 1
ATOM 662 C C . ALA A 1 99 ? 2.458 3.821 -1.197 1.00 85.56 99 ALA A C 1
ATOM 664 O O . ALA A 1 99 ? 1.558 4.115 -0.406 1.00 85.56 99 ALA A O 1
ATOM 665 N N . THR A 1 100 ? 3.129 2.670 -1.111 1.00 84.44 100 THR A N 1
ATOM 666 C CA . THR A 1 100 ? 2.876 1.673 -0.062 1.00 84.44 100 THR A CA 1
ATOM 667 C C . THR A 1 100 ? 3.337 2.180 1.298 1.00 84.44 100 THR A C 1
ATOM 669 O O . THR A 1 100 ? 2.566 2.120 2.251 1.00 84.44 100 THR A O 1
ATOM 672 N N . ALA A 1 101 ? 4.536 2.759 1.388 1.00 79.12 101 ALA A N 1
ATOM 673 C CA . ALA A 1 101 ? 5.063 3.343 2.617 1.00 79.12 101 ALA A CA 1
ATOM 674 C C . ALA A 1 101 ? 4.173 4.475 3.145 1.00 79.12 101 ALA A C 1
ATOM 676 O O . ALA A 1 101 ? 3.935 4.530 4.344 1.00 79.12 101 ALA A O 1
ATOM 677 N N . ALA A 1 102 ? 3.632 5.330 2.271 1.00 80.81 102 ALA A N 1
ATOM 678 C CA . ALA A 1 102 ? 2.691 6.383 2.658 1.00 80.81 102 ALA A CA 1
ATOM 679 C C . ALA A 1 102 ? 1.355 5.816 3.171 1.00 80.81 102 ALA A C 1
ATOM 681 O O . ALA A 1 102 ? 0.805 6.300 4.157 1.00 80.81 102 ALA A O 1
ATOM 682 N N . ARG A 1 103 ? 0.827 4.759 2.537 1.00 79.06 103 ARG A N 1
ATOM 683 C CA . ARG A 1 103 ? -0.382 4.080 3.038 1.00 79.06 103 ARG A CA 1
ATOM 684 C C . ARG A 1 103 ? -0.129 3.401 4.381 1.00 79.06 103 ARG A C 1
ATOM 686 O O . ARG A 1 103 ? -0.982 3.480 5.261 1.00 79.06 103 ARG A O 1
ATOM 693 N N . LEU A 1 104 ? 1.022 2.749 4.537 1.00 80.38 104 LEU A N 1
ATOM 694 C CA . LEU A 1 104 ? 1.414 2.102 5.785 1.00 80.38 104 LEU A CA 1
ATOM 695 C C . LEU A 1 104 ? 1.711 3.121 6.879 1.00 80.38 104 LEU A C 1
ATOM 697 O O . LEU A 1 104 ? 1.292 2.901 7.998 1.00 80.38 104 LEU A O 1
ATOM 701 N N . SER A 1 105 ? 2.341 4.258 6.592 1.00 73.31 105 SER A N 1
ATOM 702 C CA . SER A 1 105 ? 2.624 5.269 7.617 1.00 73.31 105 SER A CA 1
ATOM 703 C C . SER A 1 105 ? 1.355 5.909 8.179 1.00 73.31 105 SER A C 1
ATOM 705 O O . SER A 1 105 ? 1.314 6.210 9.366 1.00 73.31 105 SER A O 1
ATOM 707 N N . VAL A 1 106 ? 0.311 6.074 7.360 1.00 71.19 106 VAL A N 1
ATOM 708 C CA . VAL A 1 106 ? -1.012 6.524 7.821 1.00 71.19 106 VAL A CA 1
ATOM 709 C C . VAL A 1 106 ? -1.740 5.410 8.573 1.00 71.19 106 VAL A C 1
ATOM 711 O O . VAL A 1 106 ? -2.334 5.666 9.617 1.00 71.19 106 VAL A O 1
ATOM 714 N N . ARG A 1 107 ? -1.687 4.169 8.071 1.00 67.50 107 ARG A N 1
ATOM 715 C CA . ARG A 1 107 ? -2.330 3.010 8.712 1.00 67.50 107 ARG A CA 1
ATOM 716 C C . ARG A 1 107 ? -1.699 2.661 10.063 1.00 67.50 107 ARG A C 1
ATOM 718 O O . ARG A 1 107 ? -2.414 2.356 11.010 1.00 67.50 107 ARG A O 1
ATOM 725 N N . ASP A 1 108 ? -0.376 2.700 10.123 1.00 67.12 108 ASP A N 1
ATOM 726 C CA . ASP A 1 108 ? 0.450 2.368 11.282 1.00 67.12 108 ASP A CA 1
ATOM 727 C C . ASP A 1 108 ? 0.724 3.598 12.148 1.00 67.12 108 ASP A C 1
ATOM 729 O O . ASP A 1 108 ? 1.529 3.514 13.078 1.00 67.12 108 ASP A O 1
ATOM 733 N N . ALA A 1 109 ? 0.099 4.745 11.849 1.00 57.91 109 ALA A N 1
ATOM 734 C CA . ALA A 1 109 ? 0.236 5.942 12.653 1.00 57.91 109 ALA A CA 1
ATOM 735 C C . ALA A 1 109 ? -0.170 5.611 14.097 1.00 57.91 109 ALA A C 1
ATOM 737 O O . ALA A 1 109 ? -1.346 5.438 14.414 1.00 57.91 109 ALA A O 1
ATOM 738 N N . GLY A 1 110 ? 0.871 5.479 14.924 1.00 61.56 110 GLY A N 1
ATOM 739 C CA . GLY A 1 110 ? 0.971 5.580 16.377 1.00 61.56 110 GLY A CA 1
ATOM 740 C C . GLY A 1 110 ? -0.089 4.868 17.209 1.00 61.56 110 GLY A C 1
ATOM 741 O O . GLY A 1 110 ? 0.160 3.760 17.687 1.00 61.56 110 GLY A O 1
ATOM 742 N N . PRO A 1 111 ? -1.229 5.523 17.486 1.00 63.44 111 PRO A N 1
ATOM 743 C CA . PRO A 1 111 ? -2.092 5.124 18.589 1.00 63.44 111 PRO A CA 1
ATOM 744 C C . PRO A 1 111 ? -2.691 3.723 18.448 1.00 63.44 111 PRO A C 1
ATOM 746 O O . PRO A 1 111 ? -2.736 3.005 19.436 1.00 63.44 111 PRO A O 1
ATOM 749 N N . VAL A 1 112 ? -3.081 3.273 17.251 1.00 69.69 112 VAL A N 1
ATOM 750 C CA . VAL A 1 112 ? -3.671 1.925 17.110 1.00 69.69 112 VAL A CA 1
ATOM 751 C C . VAL A 1 112 ? -2.626 0.829 17.326 1.00 69.69 112 VAL A C 1
ATOM 753 O O . VAL A 1 112 ? -2.915 -0.187 17.951 1.00 69.69 112 VAL A O 1
ATOM 756 N N . ARG A 1 113 ? -1.394 1.029 16.844 1.00 73.69 113 ARG A N 1
ATOM 757 C CA . ARG A 1 113 ? -0.334 0.022 16.949 1.00 73.69 113 ARG A CA 1
ATOM 758 C C . ARG A 1 113 ? 0.146 -0.166 18.386 1.00 73.69 113 ARG A C 1
ATOM 760 O O . ARG A 1 113 ? 0.287 -1.309 18.805 1.00 73.69 113 ARG A O 1
ATOM 767 N N . ALA A 1 114 ? 0.337 0.926 19.128 1.00 74.00 114 ALA A N 1
ATOM 768 C CA . ALA A 1 114 ? 0.694 0.861 20.545 1.00 74.00 114 ALA A CA 1
ATOM 769 C C . ALA A 1 114 ? -0.365 0.086 21.348 1.00 74.00 114 ALA A C 1
ATOM 771 O O . ALA A 1 114 ? -0.038 -0.863 22.054 1.00 74.00 114 ALA A O 1
ATOM 772 N N . LEU A 1 115 ? -1.649 0.389 21.128 1.00 77.25 115 LEU A N 1
ATOM 773 C CA . LEU A 1 115 ? -2.754 -0.318 21.782 1.00 77.25 115 LEU A CA 1
ATOM 774 C C . LEU A 1 115 ? -2.801 -1.812 21.430 1.00 77.25 115 LEU A C 1
ATOM 776 O O . LEU A 1 115 ? -3.136 -2.633 22.280 1.00 77.25 115 LEU A O 1
ATOM 780 N N . VAL A 1 116 ? -2.467 -2.182 20.189 1.00 81.44 116 VAL A N 1
ATOM 781 C CA . VAL A 1 116 ? -2.399 -3.590 19.766 1.00 81.44 116 VAL A CA 1
ATOM 782 C C . VAL A 1 116 ? -1.217 -4.313 20.413 1.00 81.44 116 VAL A C 1
ATOM 784 O O . VAL A 1 116 ? -1.394 -5.434 20.893 1.00 81.44 116 VAL A O 1
ATOM 787 N N . GLU A 1 117 ? -0.032 -3.695 20.438 1.00 81.69 117 GLU A N 1
ATOM 788 C CA . GLU A 1 117 ? 1.166 -4.256 21.082 1.00 81.69 117 GLU A CA 1
ATOM 789 C C . GLU A 1 117 ? 0.934 -4.468 22.589 1.00 81.69 117 GLU A C 1
ATOM 791 O O . GLU A 1 117 ? 1.254 -5.534 23.118 1.00 81.69 117 GLU A O 1
ATOM 796 N N . GLU A 1 118 ? 0.278 -3.515 23.253 1.00 82.00 118 GLU A N 1
ATOM 797 C CA . GLU A 1 118 ? -0.083 -3.579 24.676 1.00 82.00 118 GLU A CA 1
ATOM 798 C C . GLU A 1 118 ? -1.308 -4.460 24.965 1.00 82.00 118 GLU A C 1
ATOM 800 O O . GLU A 1 118 ? -1.605 -4.748 26.125 1.00 82.00 118 GLU A O 1
ATOM 805 N N . ARG A 1 119 ? -2.035 -4.899 23.927 1.00 81.62 119 ARG A N 1
ATOM 806 C CA . ARG A 1 119 ? -3.357 -5.547 24.046 1.00 81.62 119 ARG A CA 1
ATOM 807 C C . ARG A 1 119 ? -4.320 -4.736 24.924 1.00 81.62 119 ARG A C 1
ATOM 809 O O . ARG A 1 119 ? -5.092 -5.296 25.706 1.00 81.62 119 ARG A O 1
ATOM 816 N N . ALA A 1 120 ? -4.256 -3.415 24.798 1.00 82.12 120 ALA A N 1
ATOM 817 C CA . ALA A 1 120 ? -5.014 -2.482 25.610 1.00 82.12 120 ALA A CA 1
ATOM 818 C C . ALA A 1 120 ? -6.520 -2.611 25.344 1.00 82.12 120 ALA A C 1
ATOM 820 O O . ALA A 1 120 ? -6.974 -2.743 24.205 1.00 82.12 120 ALA A O 1
ATOM 821 N N . THR A 1 121 ? -7.309 -2.537 26.415 1.00 84.81 121 THR A N 1
ATOM 822 C CA . THR A 1 121 ? -8.765 -2.421 26.300 1.00 84.81 121 THR A CA 1
ATOM 823 C C . THR A 1 121 ? -9.112 -0.973 25.984 1.00 84.81 121 THR A C 1
ATOM 825 O O . THR A 1 121 ? -8.646 -0.063 26.667 1.00 84.81 121 THR A O 1
ATOM 828 N N . VAL A 1 122 ? -9.923 -0.760 24.949 1.00 87.25 122 VAL A N 1
ATOM 829 C CA . VAL A 1 122 ? -10.321 0.576 24.492 1.00 87.25 122 VAL A CA 1
ATOM 830 C C . VAL A 1 122 ? -11.822 0.678 24.320 1.00 87.25 122 VAL A C 1
ATOM 832 O O . VAL A 1 122 ? -12.492 -0.300 23.985 1.00 87.25 122 VAL A O 1
ATOM 835 N N . THR A 1 123 ? -12.336 1.892 24.484 1.00 87.50 123 THR A N 1
ATOM 836 C CA . THR A 1 123 ? -13.715 2.218 24.121 1.00 87.50 123 THR A CA 1
ATOM 837 C C . THR A 1 123 ? -13.714 2.740 22.692 1.00 87.50 123 THR A C 1
ATOM 839 O O . THR A 1 123 ? -13.150 3.798 22.425 1.00 87.50 123 THR A O 1
ATOM 842 N N . ALA A 1 124 ? -14.313 1.995 21.764 1.00 88.25 124 ALA A N 1
ATOM 843 C CA . ALA A 1 124 ? -14.373 2.352 20.350 1.00 88.25 124 ALA A CA 1
ATOM 844 C C . ALA A 1 124 ? -15.771 2.842 19.956 1.00 88.25 124 ALA A C 1
ATOM 846 O O . ALA A 1 124 ? -16.780 2.280 20.377 1.00 88.25 124 ALA A O 1
ATOM 847 N N . GLU A 1 125 ? -15.819 3.864 19.109 1.00 89.06 125 GLU A N 1
ATOM 848 C CA . GLU A 1 125 ? -17.035 4.334 18.455 1.00 89.06 125 GLU A CA 1
ATOM 849 C C . GLU A 1 125 ? -17.093 3.745 17.045 1.00 89.06 125 GLU A C 1
ATOM 851 O O . GLU A 1 125 ? -16.182 3.928 16.232 1.00 89.06 125 GLU A O 1
ATOM 856 N N . LEU A 1 126 ? -18.156 2.992 16.777 1.00 88.75 126 LEU A N 1
ATOM 857 C CA . LEU A 1 126 ? -18.310 2.185 15.574 1.00 88.75 126 LEU A CA 1
ATOM 858 C C . LEU A 1 126 ? -19.652 2.500 14.912 1.00 88.75 126 LEU A C 1
ATOM 860 O O . LEU A 1 126 ? -20.684 2.548 15.580 1.00 88.75 126 LEU A O 1
ATOM 864 N N . VAL A 1 127 ? -19.647 2.646 13.592 1.00 89.38 127 VAL A N 1
ATOM 865 C CA . VAL A 1 127 ? -20.848 2.685 12.757 1.00 89.38 127 VAL A CA 1
ATOM 866 C C . VAL A 1 127 ? -20.977 1.336 12.060 1.00 89.38 127 VAL A C 1
ATOM 868 O O . VAL A 1 127 ? -20.171 0.986 11.197 1.00 89.38 127 VAL A O 1
ATOM 871 N N . VAL A 1 128 ? -21.990 0.563 12.443 1.00 87.12 128 VAL A N 1
ATOM 872 C CA . VAL A 1 128 ? -22.323 -0.716 11.806 1.00 87.12 128 VAL A CA 1
ATOM 873 C C . VAL A 1 128 ? -23.281 -0.432 10.654 1.00 87.12 128 VAL A C 1
ATOM 875 O O . VAL A 1 128 ? -24.343 0.147 10.863 1.00 87.12 128 VAL A O 1
ATOM 878 N N . ARG A 1 129 ? -22.885 -0.789 9.430 1.00 81.81 129 ARG A N 1
ATOM 879 C CA . ARG A 1 129 ? -23.734 -0.638 8.231 1.00 81.81 129 ARG A CA 1
ATOM 880 C C . ARG A 1 129 ? -24.182 -1.968 7.636 1.00 81.81 129 ARG A C 1
ATOM 882 O O . ARG A 1 129 ? -25.130 -1.982 6.863 1.00 81.81 129 ARG A O 1
ATOM 889 N N . ASP A 1 130 ? -23.481 -3.044 7.978 1.00 80.25 130 ASP A N 1
ATOM 890 C CA . ASP A 1 130 ? -23.687 -4.378 7.429 1.00 80.25 130 ASP A CA 1
ATOM 891 C C . ASP A 1 130 ? -24.186 -5.334 8.519 1.00 80.25 130 ASP A C 1
ATOM 893 O O . ASP A 1 130 ? -23.780 -5.230 9.679 1.00 80.25 130 ASP A O 1
ATOM 897 N N . ASP A 1 131 ? -25.013 -6.307 8.130 1.00 81.06 131 ASP A N 1
ATOM 898 C CA . ASP A 1 131 ? -25.575 -7.286 9.062 1.00 81.06 131 ASP A CA 1
ATOM 899 C C . ASP A 1 131 ? -24.489 -8.188 9.694 1.00 81.06 131 ASP A C 1
ATOM 901 O O . ASP A 1 131 ? -23.613 -8.701 8.977 1.00 81.06 131 ASP A O 1
ATOM 905 N N . PRO A 1 132 ? -24.565 -8.471 11.013 1.00 78.94 132 PRO A N 1
ATOM 906 C CA . PRO A 1 132 ? -23.704 -9.434 11.694 1.00 78.94 132 PRO A CA 1
ATOM 907 C C . PRO A 1 132 ? -23.760 -10.820 11.045 1.00 78.94 132 PRO A C 1
ATOM 909 O O . PRO A 1 132 ? -24.818 -11.447 10.960 1.00 78.94 132 PRO A O 1
ATOM 912 N N . ARG A 1 133 ? -22.605 -11.358 10.642 1.00 79.81 133 ARG A N 1
ATOM 913 C CA . ARG A 1 133 ? -22.521 -12.696 10.040 1.00 79.81 133 ARG A CA 1
ATOM 914 C C . ARG A 1 133 ? -21.974 -13.708 11.043 1.00 79.81 133 ARG A C 1
ATOM 916 O O . ARG A 1 133 ? -20.917 -13.472 11.629 1.00 79.81 133 ARG A O 1
ATOM 923 N N . PRO A 1 134 ? -22.631 -14.861 11.247 1.00 78.50 134 PRO A N 1
ATOM 924 C CA . PRO A 1 134 ? -22.086 -15.907 12.100 1.00 78.50 134 PRO A CA 1
ATOM 925 C C . PRO A 1 134 ? -20.851 -16.532 11.448 1.00 78.50 134 PRO A C 1
ATOM 927 O O . PRO A 1 134 ? -20.898 -16.988 10.304 1.00 78.50 134 PRO A O 1
ATOM 930 N N . VAL A 1 135 ? -19.744 -16.596 12.186 1.00 77.81 135 VAL A N 1
ATOM 931 C CA . VAL A 1 135 ? -18.569 -17.371 11.774 1.00 77.81 135 VAL A CA 1
ATOM 932 C C . VAL A 1 135 ? -18.774 -18.812 12.233 1.00 77.81 135 VAL A C 1
ATOM 934 O O . VAL A 1 135 ? -19.169 -19.047 13.377 1.00 77.81 135 VAL A O 1
ATOM 937 N N . ARG A 1 136 ? -18.523 -19.796 11.355 1.00 65.12 136 ARG A N 1
ATOM 938 C CA . ARG A 1 136 ? -18.576 -21.219 11.733 1.00 65.12 136 ARG A CA 1
ATOM 939 C C . ARG A 1 136 ? -17.591 -21.470 12.878 1.00 65.12 136 ARG A C 1
ATOM 941 O O . ARG A 1 136 ? -16.380 -21.406 12.684 1.00 65.12 136 ARG A O 1
ATOM 948 N N . GLY A 1 137 ? -18.129 -21.718 14.068 1.00 61.00 137 GLY A N 1
ATOM 949 C CA . GLY A 1 137 ? -17.351 -22.041 15.257 1.00 61.00 137 GLY A CA 1
ATOM 950 C C . GLY A 1 137 ? -16.841 -23.480 15.232 1.00 61.00 137 GLY A C 1
ATOM 951 O O . GLY A 1 137 ? -17.437 -24.359 14.613 1.00 61.00 137 GLY A O 1
ATOM 952 N N . VAL A 1 138 ? -15.741 -23.716 15.942 1.00 59.31 138 VAL A N 1
ATOM 953 C CA . VAL A 1 138 ? -15.296 -25.060 16.333 1.00 59.31 138 VAL A CA 1
ATOM 954 C C . VAL A 1 138 ? -16.078 -25.460 17.587 1.00 59.31 138 VAL A C 1
ATOM 956 O O . VAL A 1 138 ? -16.317 -24.611 18.451 1.00 59.31 138 VAL A O 1
ATOM 959 N N . ALA A 1 139 ? -16.491 -26.726 17.695 1.00 53.50 139 ALA A N 1
ATOM 960 C CA . ALA A 1 139 ? -17.192 -27.231 18.876 1.00 53.50 139 ALA A CA 1
ATOM 961 C C . ALA A 1 139 ? -16.402 -26.901 20.160 1.00 53.50 139 ALA A C 1
ATOM 963 O O . ALA A 1 139 ? -15.212 -27.193 20.249 1.00 53.50 139 ALA A O 1
ATOM 964 N N . GLY A 1 140 ? -17.058 -26.253 21.130 1.00 58.94 140 GLY A N 1
ATOM 965 C CA . GLY A 1 140 ? -16.458 -25.849 22.410 1.00 58.94 140 GLY A CA 1
ATOM 966 C C . GLY A 1 140 ? -15.991 -24.389 22.515 1.00 58.94 140 GLY A C 1
ATOM 967 O O . GLY A 1 140 ? -15.598 -23.974 23.601 1.00 58.94 140 GLY A O 1
ATOM 968 N N . ARG A 1 141 ? -16.061 -23.578 21.446 1.00 63.34 141 ARG A N 1
ATOM 969 C CA . ARG A 1 141 ? -15.774 -22.128 21.502 1.00 63.34 141 ARG A CA 1
ATOM 970 C C . ARG A 1 141 ? -17.075 -21.305 21.422 1.00 63.34 141 ARG A C 1
ATOM 972 O O . ARG A 1 141 ? -17.944 -21.663 20.626 1.00 63.34 141 ARG A O 1
ATOM 979 N N . PRO A 1 142 ? -17.231 -20.211 22.200 1.00 63.91 142 PRO A N 1
ATOM 980 C CA . PRO A 1 142 ? -18.391 -19.325 22.095 1.00 63.91 142 PRO A CA 1
ATOM 981 C C . PRO A 1 142 ? -18.602 -18.829 20.659 1.00 63.91 142 PRO A C 1
ATOM 983 O O . PRO A 1 142 ? -17.644 -18.532 19.938 1.00 63.91 142 PRO A O 1
ATOM 986 N N . ALA A 1 143 ? -19.870 -18.760 20.245 1.00 63.34 143 ALA A N 1
ATOM 987 C CA . ALA A 1 143 ? -20.253 -18.330 18.907 1.00 63.34 143 ALA A CA 1
ATOM 988 C C . ALA A 1 143 ? -19.709 -16.922 18.638 1.00 63.34 143 ALA A C 1
ATOM 990 O O . ALA A 1 143 ? -20.017 -15.983 19.365 1.00 63.34 143 ALA A O 1
ATOM 991 N N . THR A 1 144 ? -18.885 -16.793 17.600 1.00 78.38 144 THR A N 1
ATOM 992 C CA . THR A 1 144 ? -18.285 -15.516 17.212 1.00 78.38 144 THR A CA 1
ATOM 993 C C . THR A 1 144 ? -19.076 -14.937 16.044 1.00 78.38 144 THR A C 1
ATOM 995 O O . THR A 1 144 ? -19.223 -15.579 14.999 1.00 78.38 144 THR A O 1
ATOM 998 N N . LEU A 1 145 ? -19.613 -13.738 16.232 1.00 78.88 145 LEU A N 1
ATOM 999 C CA . LEU A 1 145 ? -20.216 -12.936 15.176 1.00 78.88 145 LEU A CA 1
ATOM 1000 C C . LEU A 1 145 ? -19.137 -12.056 14.556 1.00 78.88 145 LEU A C 1
ATOM 1002 O O . LEU A 1 145 ? -18.321 -11.467 15.260 1.00 78.88 145 LEU A O 1
ATOM 1006 N N . LEU A 1 146 ? -19.139 -11.982 13.235 1.00 82.75 146 LEU A N 1
ATOM 1007 C CA . LEU A 1 146 ? -18.281 -11.108 12.456 1.00 82.75 146 LEU A CA 1
ATOM 1008 C C . LEU A 1 146 ? -19.128 -9.935 11.979 1.00 82.75 146 LEU A C 1
ATOM 1010 O O . LEU A 1 146 ? -20.079 -10.119 11.218 1.00 82.75 146 LEU A O 1
ATOM 1014 N N . VAL A 1 147 ? -18.786 -8.743 12.458 1.00 85.25 147 VAL A N 1
ATOM 1015 C CA . VAL A 1 147 ? -19.520 -7.506 12.179 1.00 85.25 147 VAL A CA 1
ATOM 1016 C C . VAL A 1 147 ? -18.583 -6.544 11.452 1.00 85.25 147 VAL A C 1
ATOM 1018 O O . VAL A 1 147 ? -17.629 -6.043 12.059 1.00 85.25 147 VAL A O 1
ATOM 1021 N N . PRO A 1 148 ? -18.785 -6.311 10.144 1.00 83.31 148 PRO A N 1
ATOM 1022 C CA . PRO A 1 148 ? -18.107 -5.234 9.437 1.00 83.31 148 PRO A CA 1
ATOM 1023 C C . PRO A 1 148 ? -18.578 -3.886 9.996 1.00 83.31 148 PRO A C 1
ATOM 1025 O O . PRO A 1 148 ? -19.778 -3.625 10.076 1.00 83.31 148 PRO A O 1
ATOM 1028 N N . ALA A 1 149 ? -17.640 -3.032 10.398 1.00 86.19 149 ALA A N 1
ATOM 1029 C CA . ALA A 1 149 ? -17.954 -1.728 10.968 1.00 86.19 149 ALA A CA 1
ATOM 1030 C C . ALA A 1 149 ? -16.979 -0.649 10.488 1.00 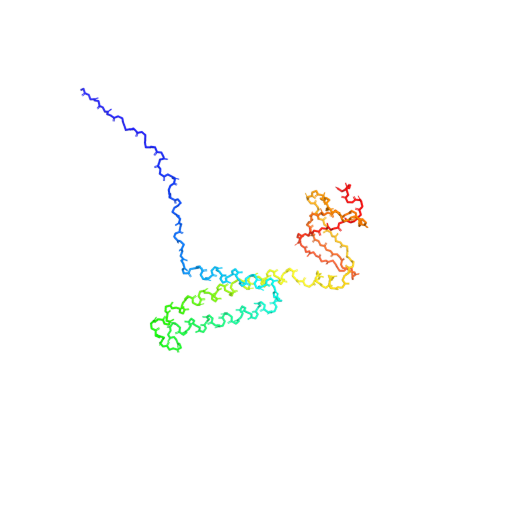86.19 149 ALA A C 1
ATOM 1032 O O . ALA A 1 149 ? -15.836 -0.910 10.107 1.00 86.19 149 ALA A O 1
ATOM 1033 N N . GLU A 1 150 ? -17.439 0.591 10.519 1.00 86.00 150 GLU A N 1
ATOM 1034 C CA . GLU A 1 150 ? -16.628 1.778 10.295 1.00 86.00 150 GLU A CA 1
ATOM 1035 C C . GLU A 1 150 ? -16.291 2.395 11.658 1.00 86.00 150 GLU A C 1
ATOM 1037 O O . GLU A 1 150 ? -17.165 2.887 12.364 1.00 86.00 150 GLU A O 1
ATOM 1042 N N . LEU A 1 151 ? -15.023 2.326 12.057 1.00 84.62 151 LEU A N 1
ATOM 1043 C CA . LEU A 1 151 ? -14.494 2.995 13.241 1.00 84.62 151 LEU A CA 1
ATOM 1044 C C . LEU A 1 151 ? -14.464 4.496 12.981 1.00 84.62 151 LEU A C 1
ATOM 1046 O O . LEU A 1 151 ? -13.867 4.915 11.995 1.00 84.62 151 LEU A O 1
ATOM 1050 N N . THR A 1 152 ? -15.070 5.296 13.854 1.00 87.25 152 THR A N 1
ATOM 1051 C CA . THR A 1 152 ? -15.020 6.769 13.786 1.00 87.25 152 THR A CA 1
ATOM 1052 C C . THR A 1 152 ? -13.965 7.335 14.732 1.00 87.25 152 THR A C 1
ATOM 1054 O O . THR A 1 152 ? -13.309 8.338 14.435 1.00 87.25 152 THR A O 1
ATOM 1057 N N . GLY A 1 153 ? -13.743 6.658 15.854 1.00 84.06 153 GLY A N 1
ATOM 1058 C CA . GLY A 1 153 ? -12.710 6.991 16.818 1.00 84.06 153 GLY A CA 1
ATOM 1059 C C . GLY A 1 153 ? -12.654 5.987 17.956 1.00 84.06 153 GLY A C 1
ATOM 1060 O O . GLY A 1 153 ? -13.489 5.094 18.071 1.00 84.06 153 GLY A O 1
ATOM 1061 N N . PHE A 1 154 ? -11.650 6.132 18.807 1.00 85.75 154 PHE A N 1
ATOM 1062 C CA . PHE A 1 154 ? -11.524 5.348 20.027 1.00 85.75 154 PHE A CA 1
ATOM 1063 C C . PHE A 1 154 ? -10.912 6.187 21.140 1.00 85.75 154 PHE A C 1
ATOM 1065 O O . PHE A 1 154 ? -10.204 7.167 20.899 1.00 85.75 154 PHE A O 1
ATOM 1072 N N . THR A 1 155 ? -11.176 5.773 22.367 1.00 86.19 155 THR A N 1
ATOM 1073 C CA . THR A 1 155 ? -10.606 6.338 23.581 1.00 86.19 155 THR A CA 1
ATOM 1074 C C . THR A 1 155 ? -9.679 5.298 24.187 1.00 86.19 155 THR A C 1
ATOM 1076 O O . THR A 1 155 ? -10.110 4.187 24.511 1.00 86.19 155 THR A O 1
ATOM 1079 N N . GLY A 1 156 ? -8.394 5.648 24.278 1.00 83.62 156 GLY A N 1
ATOM 1080 C CA . GLY A 1 156 ? -7.380 4.809 24.914 1.00 83.62 156 GLY A CA 1
ATOM 1081 C C . GLY A 1 156 ? -7.550 4.738 26.439 1.00 83.62 156 GLY A C 1
ATOM 1082 O O . GLY A 1 156 ? -8.325 5.515 27.003 1.00 83.62 156 GLY A O 1
ATOM 1083 N N . PRO A 1 157 ? -6.808 3.848 27.121 1.00 79.62 157 PRO A N 1
ATOM 1084 C CA . PRO A 1 157 ? -6.858 3.706 28.579 1.00 79.62 157 PRO A CA 1
ATOM 1085 C C . PRO A 1 157 ? -6.489 5.001 29.320 1.00 79.62 157 PRO A C 1
ATOM 1087 O O . PRO A 1 157 ? -7.050 5.282 30.374 1.00 79.62 157 PRO A O 1
ATOM 1090 N N . ASP A 1 158 ? -5.651 5.849 28.719 1.00 81.25 158 ASP A N 1
ATOM 1091 C CA . ASP A 1 158 ? -5.279 7.168 29.255 1.00 81.25 158 ASP A CA 1
ATOM 1092 C C . ASP A 1 158 ? -6.401 8.222 29.134 1.00 81.25 158 ASP A C 1
ATOM 1094 O O . ASP A 1 158 ? -6.182 9.410 29.371 1.00 81.25 158 ASP A O 1
ATOM 1098 N N . GLY A 1 159 ? -7.593 7.838 28.664 1.00 80.56 159 GLY A N 1
ATOM 1099 C CA . GLY A 1 159 ? -8.717 8.747 28.414 1.00 80.56 159 GLY A CA 1
ATOM 1100 C C . GLY A 1 159 ? -8.552 9.624 27.167 1.00 80.56 159 GLY A C 1
ATOM 1101 O O . GLY A 1 159 ? -9.440 10.411 26.834 1.00 80.56 159 GLY A O 1
ATOM 1102 N N . ARG A 1 160 ? -7.440 9.492 26.433 1.00 82.00 160 ARG A N 1
ATOM 1103 C CA . ARG A 1 160 ? -7.195 10.250 25.204 1.00 82.00 160 ARG A CA 1
ATOM 1104 C C . ARG A 1 160 ? -8.059 9.714 24.064 1.00 82.00 160 ARG A C 1
ATOM 1106 O O . ARG A 1 160 ? -7.907 8.566 23.644 1.00 82.00 160 ARG A O 1
ATOM 1113 N N . ARG A 1 161 ? -8.927 10.575 23.529 1.00 82.19 161 ARG A N 1
ATOM 1114 C CA . ARG A 1 161 ? -9.740 10.281 22.344 1.00 82.19 161 ARG A CA 1
ATOM 1115 C C . ARG A 1 161 ? -8.945 10.538 21.068 1.00 82.19 161 ARG A C 1
ATOM 1117 O O . ARG A 1 161 ? -8.321 11.588 20.910 1.00 82.19 161 ARG A O 1
ATOM 1124 N N . VAL A 1 162 ? -8.999 9.584 20.151 1.00 81.06 162 VAL A N 1
ATOM 1125 C CA . VAL A 1 162 ? -8.384 9.648 18.827 1.00 81.06 162 VAL A CA 1
ATOM 1126 C C . VAL A 1 162 ? -9.480 9.428 17.791 1.00 81.06 162 VAL A C 1
ATOM 1128 O O . VAL A 1 162 ? -10.117 8.378 17.763 1.00 81.06 162 VAL A O 1
ATOM 1131 N N . ALA A 1 163 ? -9.710 10.426 16.938 1.00 81.31 163 ALA A N 1
ATOM 1132 C CA . ALA A 1 163 ? -10.592 10.289 15.785 1.00 81.31 163 ALA A CA 1
ATOM 1133 C C . ALA A 1 163 ? -9.796 9.661 14.636 1.00 81.31 163 ALA A C 1
ATOM 1135 O O . ALA A 1 163 ? -8.777 10.203 14.205 1.00 81.31 163 ALA A O 1
ATOM 1136 N N . THR A 1 164 ? -10.212 8.489 14.167 1.00 77.31 164 THR A N 1
ATOM 1137 C CA . THR A 1 164 ? -9.530 7.785 13.073 1.00 77.31 164 THR A CA 1
ATOM 1138 C C . THR A 1 164 ? -10.559 6.989 12.283 1.00 77.31 164 THR A C 1
ATOM 1140 O O . THR A 1 164 ? -10.906 5.882 12.698 1.00 77.31 164 THR A O 1
ATOM 1143 N N . PRO A 1 165 ? -11.051 7.540 11.157 1.00 78.81 165 PRO A N 1
ATOM 1144 C CA . PRO A 1 165 ? -11.956 6.818 10.284 1.00 78.81 165 PRO A CA 1
ATOM 1145 C C . PRO A 1 165 ? -11.236 5.611 9.673 1.00 78.81 165 PRO A C 1
ATOM 1147 O O . PRO A 1 165 ? -10.282 5.771 8.909 1.00 78.81 165 PRO A O 1
ATOM 1150 N N . ALA A 1 166 ? -11.677 4.401 10.010 1.00 80.62 166 ALA A N 1
ATOM 1151 C CA . ALA A 1 166 ? -11.100 3.168 9.483 1.00 80.62 166 ALA A CA 1
ATOM 1152 C C . ALA A 1 166 ? -12.155 2.070 9.338 1.00 80.62 166 ALA A C 1
ATOM 1154 O O . ALA A 1 166 ? -13.054 1.932 10.158 1.00 80.62 166 ALA A O 1
ATOM 1155 N N . ARG A 1 167 ? -12.026 1.232 8.308 1.00 82.50 167 ARG A N 1
ATOM 1156 C CA . ARG A 1 167 ? -12.852 0.023 8.192 1.00 82.50 167 ARG A CA 1
ATOM 1157 C C . ARG A 1 167 ? -12.272 -1.060 9.089 1.00 82.50 167 ARG A C 1
ATOM 1159 O O . ARG A 1 167 ? -11.100 -1.411 8.942 1.00 82.50 167 ARG A O 1
ATOM 1166 N N . VAL A 1 168 ? -13.089 -1.586 9.990 1.00 83.88 168 VAL A N 1
ATOM 1167 C CA . VAL A 1 168 ? -12.700 -2.598 10.969 1.00 83.88 168 VAL A CA 1
ATOM 1168 C C . VAL A 1 168 ? -13.643 -3.792 10.923 1.00 83.88 168 VAL A C 1
ATOM 1170 O O . VAL A 1 168 ? -14.773 -3.719 10.443 1.00 83.88 168 VAL A O 1
ATOM 1173 N N . LEU A 1 169 ? -13.146 -4.918 11.418 1.00 85.19 169 LEU A N 1
ATOM 1174 C CA . LEU A 1 169 ? -13.901 -6.151 11.542 1.00 85.19 169 LEU A CA 1
ATOM 1175 C C . LEU A 1 169 ? -13.985 -6.509 13.021 1.00 85.19 169 LEU A C 1
ATOM 1177 O O . LEU A 1 169 ? -12.957 -6.783 13.643 1.00 85.19 169 LEU A O 1
ATOM 1181 N N . VAL A 1 170 ? -15.190 -6.497 13.580 1.00 85.75 170 VAL A N 1
ATOM 1182 C CA . VAL A 1 170 ? -15.409 -6.827 14.988 1.00 85.75 170 VAL A CA 1
ATOM 1183 C C . VAL A 1 170 ? -15.742 -8.307 15.106 1.00 85.75 170 VAL A C 1
ATOM 1185 O O . VAL A 1 170 ? -16.659 -8.803 14.451 1.00 85.75 170 VAL A O 1
ATOM 1188 N N . LEU A 1 171 ? -14.984 -9.009 15.948 1.00 85.62 171 LEU A N 1
ATOM 1189 C CA . LEU A 1 171 ? -15.271 -10.379 16.361 1.00 85.62 171 LEU A CA 1
ATOM 1190 C C . LEU A 1 171 ? -15.986 -10.324 17.709 1.00 85.62 171 LEU A C 1
ATOM 1192 O O . LEU A 1 171 ? -15.353 -10.227 18.758 1.00 85.62 171 LEU A O 1
ATOM 1196 N N . ALA A 1 172 ? -17.311 -10.339 17.665 1.00 84.56 172 ALA A N 1
ATOM 1197 C CA . ALA A 1 172 ? -18.149 -10.233 18.844 1.00 84.56 172 ALA A CA 1
ATOM 1198 C C . ALA A 1 172 ? -18.488 -11.620 19.399 1.00 84.56 172 ALA A C 1
ATOM 1200 O O . ALA A 1 172 ? -18.968 -12.495 18.679 1.00 84.56 172 ALA A O 1
ATOM 1201 N N . THR A 1 173 ? -18.257 -11.815 20.694 1.00 82.00 173 THR A N 1
ATOM 1202 C CA . THR A 1 173 ? -18.661 -13.021 21.436 1.00 82.00 173 THR A CA 1
ATOM 1203 C C . THR A 1 173 ? -19.921 -12.803 22.272 1.00 82.00 173 THR A C 1
ATOM 1205 O O . THR A 1 173 ? -20.526 -13.773 22.725 1.00 82.00 173 THR A O 1
ATOM 1208 N N . ASP A 1 174 ? -20.327 -11.547 22.473 1.00 79.62 174 ASP A N 1
ATOM 1209 C CA . ASP A 1 174 ? -21.503 -11.197 23.261 1.00 79.62 174 ASP A CA 1
ATOM 1210 C C . ASP A 1 174 ? -22.796 -11.369 22.430 1.00 79.62 174 ASP A C 1
ATOM 1212 O O . ASP A 1 174 ? -22.883 -10.870 21.301 1.00 79.62 174 ASP A O 1
ATOM 1216 N N . PRO A 1 175 ? -23.818 -12.077 22.949 1.00 71.50 175 PRO A N 1
ATOM 1217 C CA . PRO A 1 175 ? -25.059 -12.341 22.221 1.00 71.50 175 PRO A CA 1
ATOM 1218 C C . PRO A 1 175 ? -25.914 -11.088 21.966 1.00 71.50 175 PRO A C 1
ATOM 1220 O O . PRO A 1 175 ? -26.793 -11.132 21.100 1.00 71.50 175 PRO A O 1
ATOM 1223 N N . GLY A 1 176 ? -25.668 -9.984 22.674 1.00 77.31 176 GLY A N 1
ATOM 1224 C CA . GLY A 1 176 ? -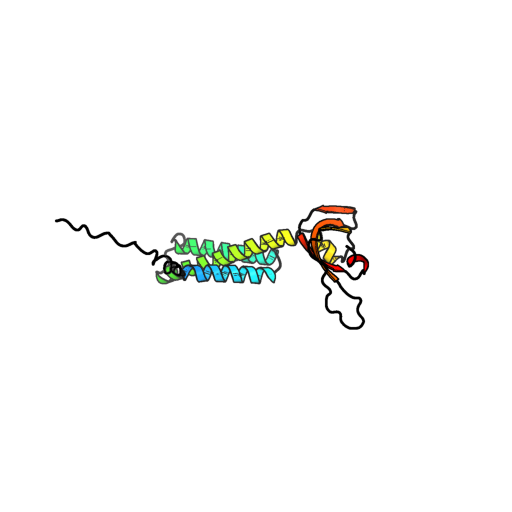26.319 -8.687 22.486 1.00 77.31 176 GLY A CA 1
ATOM 1225 C C . GLY A 1 176 ? -26.134 -8.116 21.081 1.00 77.31 176 GLY A C 1
ATOM 1226 O O . GLY A 1 176 ? -27.044 -7.473 20.569 1.00 77.31 176 GLY A O 1
ATOM 1227 N N . TRP A 1 177 ? -25.045 -8.478 20.393 1.00 75.75 177 TRP A N 1
ATOM 1228 C CA . TRP A 1 177 ? -24.782 -8.086 19.001 1.00 75.75 177 TRP A CA 1
ATOM 1229 C C . TRP A 1 177 ? -25.778 -8.652 17.983 1.00 75.75 177 TRP A C 1
ATOM 1231 O O . TRP A 1 177 ? -25.815 -8.194 16.849 1.00 75.75 177 TRP A O 1
ATOM 1241 N N . ARG A 1 178 ? -26.599 -9.642 18.360 1.00 72.06 178 ARG A N 1
ATOM 1242 C CA . ARG A 1 178 ? -27.688 -10.150 17.503 1.00 72.06 178 ARG A CA 1
ATOM 1243 C C . ARG A 1 178 ? -28.919 -9.248 17.486 1.00 72.06 178 ARG A C 1
ATOM 1245 O O . ARG A 1 178 ? -29.846 -9.529 16.735 1.00 72.06 178 ARG A O 1
ATOM 1252 N N . ARG A 1 179 ? -28.981 -8.271 18.392 1.00 70.75 179 ARG A N 1
ATOM 1253 C CA . ARG A 1 179 ? -30.155 -7.416 18.611 1.00 70.75 179 ARG A CA 1
ATOM 1254 C C . ARG A 1 179 ? -29.898 -5.947 18.255 1.00 70.75 179 ARG A C 1
ATOM 1256 O O . ARG A 1 179 ? -30.776 -5.131 18.516 1.00 70.75 179 ARG A O 1
ATOM 1263 N N . CYS A 1 180 ? -28.710 -5.633 17.740 1.00 61.25 180 CYS A N 1
ATOM 1264 C CA . CYS A 1 180 ? -28.364 -4.332 17.170 1.00 61.25 180 CYS A CA 1
ATOM 1265 C C . CYS A 1 180 ? -28.864 -4.255 15.730 1.00 61.25 180 CYS A C 1
ATOM 1267 O O . CYS A 1 180 ? -29.351 -3.167 15.361 1.00 61.25 180 CYS A O 1
#

Foldseek 3Di:
DDDDDDDDDDDPPPPPPPVPVPPPDVLLVLLQVLLVVLLVVLVVDDLVVLVVLLVVLVVLLVVLVCVLVQVVHDDDPVSNVVSSSSSSNSVSNNNNSVVNSVVCCLVVVPDVVVCVVVVFDKAWDWAFDDQWDWDDDDPPDQTWTKTWIWTQWIQTPVRDIDGDTDTDIDGDRDPCSNVD

Radius of gyration: 28.49 Å; chains: 1; bounding box: 71×41×95 Å

pLDDT: mean 76.25, std 10.74, range [44.06, 89.38]